Protein AF-A0ABD5T6V7-F1 (afdb_monomer)

Organism: NCBI:txid1526114

Foldseek 3Di:
DPLADDDLVRVCVPDPDDSVVVVVVVVVVCVVVVPDDDDRQLLSCLVVVCVVVVHDPQLNVQLVVVSVVCVVVVNCPPDDSPVSSVVSSQVSCVVVVVHDDD

Structure (mmCIF, N/CA/C/O backbone):
data_AF-A0ABD5T6V7-F1
#
_entry.id   AF-A0ABD5T6V7-F1
#
loop_
_atom_site.group_PDB
_atom_site.id
_atom_site.type_symbol
_atom_site.label_atom_id
_atom_site.label_alt_id
_atom_site.label_comp_id
_atom_site.label_asym_id
_atom_site.label_entity_id
_atom_site.label_seq_id
_atom_site.pdbx_PDB_ins_code
_atom_site.Cartn_x
_atom_site.Cartn_y
_atom_site.Cartn_z
_atom_site.occupancy
_atom_site.B_iso_or_equiv
_atom_site.auth_seq_id
_atom_site.auth_comp_id
_atom_site.auth_asym_id
_atom_site.auth_atom_id
_atom_site.pdbx_PDB_model_num
ATOM 1 N N . GLN A 1 1 ? 2.273 -6.994 15.455 1.00 53.62 1 GLN A N 1
ATOM 2 C CA . GLN A 1 1 ? 1.612 -6.633 14.182 1.00 53.62 1 GLN A CA 1
ATOM 3 C C . GLN A 1 1 ? 2.300 -7.436 13.094 1.00 53.62 1 GLN A C 1
ATOM 5 O O . GLN A 1 1 ? 3.499 -7.270 12.941 1.00 53.62 1 GLN A O 1
ATOM 10 N N . GLU A 1 2 ? 1.573 -8.287 12.371 1.00 59.59 2 GLU A N 1
ATOM 11 C CA . GLU A 1 2 ? 2.121 -9.197 11.341 1.00 59.59 2 GLU A CA 1
ATOM 12 C C . GLU A 1 2 ? 2.627 -8.486 10.066 1.00 59.59 2 GLU A C 1
ATOM 14 O O . GLU A 1 2 ? 2.905 -9.135 9.070 1.00 59.59 2 GLU A O 1
ATOM 19 N N . GLY A 1 3 ? 2.724 -7.149 10.043 1.00 66.25 3 GLY A N 1
ATOM 20 C CA . GLY A 1 3 ? 3.252 -6.392 8.895 1.00 66.25 3 GLY A CA 1
ATOM 21 C C . GLY A 1 3 ? 2.410 -6.456 7.613 1.00 66.25 3 GLY A C 1
ATOM 22 O O . GLY A 1 3 ? 2.849 -5.968 6.577 1.00 66.25 3 GLY A O 1
ATOM 23 N N . ILE A 1 4 ? 1.207 -7.037 7.670 1.00 79.44 4 ILE A N 1
ATOM 24 C CA . ILE A 1 4 ? 0.320 -7.227 6.519 1.00 79.44 4 ILE A CA 1
ATOM 25 C C . ILE A 1 4 ? -0.960 -6.397 6.728 1.00 79.44 4 ILE A C 1
ATOM 27 O O . ILE A 1 4 ? -1.888 -6.854 7.404 1.00 79.44 4 ILE A O 1
ATOM 31 N N . PRO A 1 5 ? -1.052 -5.181 6.166 1.00 85.25 5 PRO A N 1
ATOM 32 C CA . PRO A 1 5 ? -2.232 -4.344 6.314 1.00 85.25 5 PRO A CA 1
ATOM 33 C C . PRO A 1 5 ? -3.424 -4.879 5.501 1.00 85.25 5 PRO A C 1
ATOM 35 O O . PRO A 1 5 ? -3.282 -5.554 4.472 1.00 85.25 5 PRO A O 1
ATOM 38 N N . ARG A 1 6 ? -4.628 -4.553 5.978 1.00 87.81 6 ARG A N 1
ATOM 39 C CA . ARG A 1 6 ? -5.911 -4.760 5.293 1.00 87.81 6 ARG A CA 1
ATOM 40 C C . ARG A 1 6 ? -6.683 -3.452 5.285 1.00 87.81 6 ARG A C 1
ATOM 42 O O . ARG A 1 6 ? -6.663 -2.723 6.278 1.00 87.81 6 ARG A O 1
ATOM 49 N N . SER A 1 7 ? -7.326 -3.141 4.166 1.00 88.81 7 SER A N 1
ATOM 50 C CA . SER A 1 7 ? -8.194 -1.973 4.071 1.00 88.81 7 SER A CA 1
ATOM 51 C C . SER A 1 7 ? -9.518 -2.224 4.798 1.00 88.81 7 SER A C 1
ATOM 53 O O . SER A 1 7 ? -9.918 -3.364 5.036 1.00 88.81 7 SER A O 1
ATOM 55 N N . LEU A 1 8 ? -10.223 -1.145 5.145 1.00 90.25 8 LEU A N 1
ATOM 56 C CA . LEU A 1 8 ? -11.569 -1.257 5.708 1.00 90.25 8 LEU A CA 1
ATOM 57 C C . LEU A 1 8 ? -12.557 -1.886 4.718 1.00 90.25 8 LEU A C 1
ATOM 59 O O . LEU A 1 8 ? -13.484 -2.554 5.161 1.00 90.25 8 LEU A O 1
ATOM 63 N N . ASP A 1 9 ? -12.351 -1.690 3.412 1.00 90.31 9 ASP A N 1
ATOM 64 C CA . ASP A 1 9 ? -13.163 -2.321 2.364 1.00 90.31 9 ASP A CA 1
ATOM 65 C C . ASP A 1 9 ? -12.994 -3.839 2.384 1.00 90.31 9 ASP A C 1
ATOM 67 O O . ASP A 1 9 ? -13.976 -4.565 2.447 1.00 90.31 9 ASP A O 1
ATOM 71 N N . GLU A 1 10 ? -11.753 -4.325 2.479 1.00 89.75 10 GLU A N 1
ATOM 72 C CA . GLU A 1 10 ? -11.475 -5.765 2.538 1.00 89.75 10 GLU A CA 1
ATOM 73 C C . GLU A 1 10 ? -12.103 -6.434 3.762 1.00 89.75 10 GLU A C 1
ATOM 75 O O . GLU A 1 10 ? -12.524 -7.586 3.699 1.00 89.75 10 GLU A O 1
ATOM 80 N N . VAL A 1 11 ? -12.152 -5.721 4.890 1.00 93.31 11 VAL A N 1
ATOM 81 C CA . VAL A 1 11 ? -12.830 -6.209 6.095 1.00 93.31 11 VAL A CA 1
ATOM 82 C C . VAL A 1 11 ? -14.344 -6.168 5.910 1.00 93.31 11 VAL A C 1
ATOM 84 O O . VAL A 1 11 ? -15.028 -7.102 6.323 1.00 93.31 11 VAL A O 1
ATOM 87 N N . ALA A 1 12 ? -14.871 -5.112 5.289 1.00 94.69 12 ALA A N 1
ATOM 88 C CA . ALA A 1 12 ? -16.295 -4.970 5.029 1.00 94.69 12 ALA A CA 1
ATOM 89 C C . ALA A 1 12 ? -16.820 -6.093 4.123 1.00 94.69 12 ALA A C 1
ATOM 91 O O . ALA A 1 12 ? -17.826 -6.703 4.480 1.00 94.69 12 ALA A O 1
ATOM 92 N N . ASP A 1 13 ? -16.101 -6.420 3.043 1.00 94.31 13 ASP A N 1
ATOM 93 C CA . ASP A 1 13 ? -16.476 -7.418 2.027 1.00 94.31 13 ASP A CA 1
ATOM 94 C C . ASP A 1 13 ? -16.703 -8.825 2.598 1.00 94.31 13 ASP A C 1
ATOM 96 O O . ASP A 1 13 ? -17.556 -9.574 2.122 1.00 94.31 13 ASP A O 1
ATOM 100 N N . VAL A 1 14 ? -15.951 -9.193 3.638 1.00 95.19 14 VAL A N 1
ATOM 101 C CA . VAL A 1 14 ? -16.069 -10.498 4.313 1.00 95.19 14 VAL A CA 1
ATOM 102 C C . VAL A 1 14 ? -16.912 -10.435 5.589 1.00 95.19 14 VAL A C 1
ATOM 104 O O . VAL A 1 14 ? -17.069 -11.438 6.288 1.00 95.19 14 VAL A O 1
ATOM 107 N N . SER A 1 15 ? -17.455 -9.263 5.912 1.00 93.25 15 SER A N 1
ATOM 108 C CA . SER A 1 15 ? -18.291 -9.039 7.087 1.00 93.25 15 SER A CA 1
ATOM 109 C C . SER A 1 15 ? -19.758 -8.835 6.705 1.00 93.25 15 SER A C 1
ATOM 111 O O . SER A 1 15 ? -20.118 -8.626 5.552 1.00 93.25 15 SER A O 1
ATOM 113 N N . ARG A 1 16 ? -20.640 -8.860 7.709 1.00 95.00 16 ARG A N 1
ATOM 114 C CA . ARG A 1 16 ? -22.046 -8.439 7.563 1.00 95.00 16 ARG A CA 1
ATOM 115 C C . ARG A 1 16 ? -22.253 -6.979 7.980 1.00 95.00 16 ARG A C 1
ATOM 117 O O . ARG A 1 16 ? -23.379 -6.583 8.264 1.00 95.00 16 ARG A O 1
ATOM 124 N N . VAL A 1 17 ? -21.168 -6.212 8.095 1.00 95.75 17 VAL A N 1
ATOM 125 C CA . VAL A 1 17 ? -21.147 -4.875 8.691 1.00 95.75 17 VAL A CA 1
ATOM 126 C C . VAL A 1 17 ? -20.705 -3.854 7.638 1.00 95.75 17 VAL A C 1
ATOM 128 O O . VAL A 1 17 ? 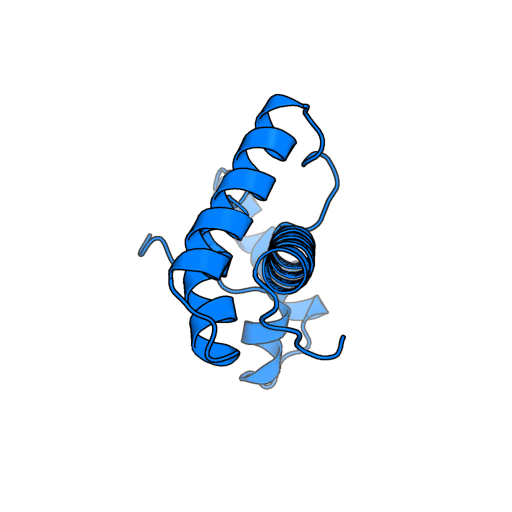-19.690 -4.059 6.973 1.00 95.75 17 VAL A O 1
ATOM 131 N N . PRO A 1 18 ? -21.415 -2.724 7.481 1.00 95.44 18 PRO A N 1
ATOM 132 C CA . PRO A 1 18 ? -20.999 -1.679 6.556 1.00 95.44 18 PRO A CA 1
ATOM 133 C C . PRO A 1 18 ? -19.621 -1.099 6.909 1.00 95.44 18 PRO A C 1
ATOM 135 O O . PRO A 1 18 ? -19.338 -0.802 8.072 1.00 95.44 18 PRO A O 1
ATOM 138 N N . GLN A 1 19 ? -18.806 -0.804 5.893 1.00 94.62 19 GLN A N 1
ATOM 139 C CA . GLN A 1 19 ? -17.477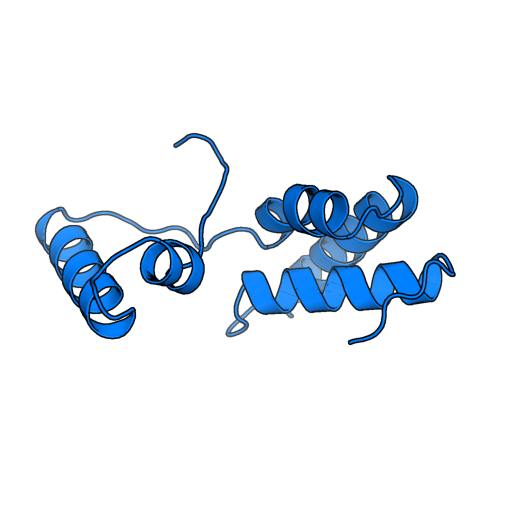 -0.185 6.035 1.00 94.62 19 GLN A CA 1
ATOM 140 C C . GLN A 1 19 ? -17.481 1.050 6.961 1.00 94.62 19 GLN A C 1
ATOM 142 O O . GLN A 1 19 ? -16.600 1.223 7.806 1.00 94.62 19 GLN A O 1
ATOM 147 N N . LYS A 1 20 ? -18.514 1.899 6.848 1.00 95.81 20 LYS A N 1
ATOM 148 C CA . LYS A 1 20 ? -18.680 3.106 7.673 1.00 95.81 20 LYS A CA 1
ATOM 149 C C . LYS A 1 20 ? -18.788 2.791 9.166 1.00 95.81 20 LYS A C 1
ATOM 151 O O . LYS A 1 20 ? -18.302 3.565 9.987 1.00 95.81 20 LYS A O 1
ATOM 156 N N . GLU A 1 21 ? -19.444 1.695 9.524 1.00 95.56 21 GLU A N 1
ATOM 157 C CA . GLU A 1 21 ? -19.599 1.273 10.914 1.00 95.56 21 GLU A CA 1
ATOM 158 C C . GLU A 1 21 ? -18.283 0.718 11.462 1.00 95.56 21 GLU A C 1
ATOM 160 O O . GLU A 1 21 ? -17.844 1.158 12.524 1.00 95.56 21 GLU A O 1
ATOM 165 N N . ILE A 1 22 ? -17.581 -0.110 10.681 1.00 94.94 22 ILE A N 1
ATOM 166 C CA . ILE A 1 22 ? -16.241 -0.612 11.026 1.00 94.94 22 ILE A CA 1
ATOM 167 C C . ILE A 1 22 ? -15.288 0.559 11.296 1.00 94.94 22 ILE A C 1
ATOM 169 O O . ILE A 1 22 ? -14.646 0.609 12.344 1.00 94.94 22 ILE A O 1
ATOM 173 N N . GLY A 1 23 ? -15.241 1.549 10.398 1.00 93.56 23 GLY A N 1
ATOM 174 C CA . GLY A 1 23 ? -14.377 2.721 10.553 1.00 93.56 23 GLY A CA 1
ATOM 175 C C . GLY A 1 23 ? -14.714 3.586 11.775 1.00 93.56 23 GLY A C 1
ATOM 176 O O . GLY A 1 23 ? -13.811 4.144 12.403 1.00 93.56 23 GLY A O 1
ATOM 177 N N . ARG A 1 24 ? -15.999 3.693 12.146 1.00 94.75 24 ARG A N 1
ATOM 178 C CA . ARG A 1 24 ? -16.436 4.412 13.358 1.00 94.75 24 ARG A CA 1
ATOM 179 C C . ARG A 1 24 ? -15.997 3.686 14.625 1.00 94.75 24 ARG A C 1
ATOM 181 O O . ARG A 1 24 ? -15.401 4.318 15.493 1.00 94.75 24 ARG A O 1
ATOM 188 N N . THR A 1 25 ? -16.270 2.388 14.710 1.00 94.50 25 THR A N 1
ATOM 189 C CA . THR A 1 25 ? -15.929 1.560 15.873 1.00 94.50 25 THR A CA 1
ATOM 190 C C . THR A 1 25 ? -14.421 1.466 16.056 1.00 94.50 25 THR A C 1
ATOM 192 O O . THR A 1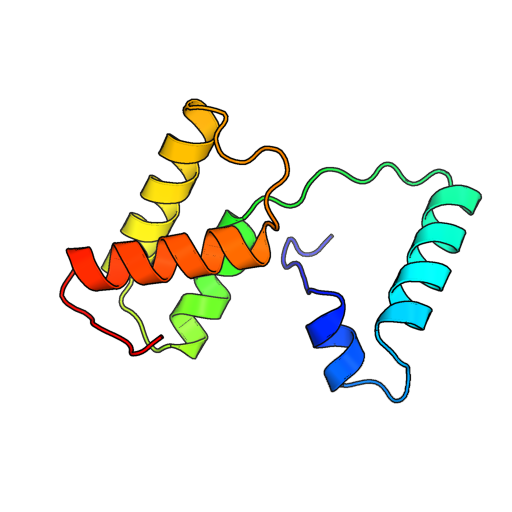 25 ? -13.928 1.635 17.166 1.00 94.50 25 THR A O 1
ATOM 195 N N . TYR A 1 26 ? -13.678 1.299 14.961 1.00 90.94 26 TYR A N 1
ATOM 196 C CA . TYR A 1 26 ? -12.221 1.350 14.969 1.00 90.94 26 TYR A CA 1
ATOM 197 C C . TYR A 1 26 ? -11.703 2.654 15.584 1.00 90.94 26 TYR A C 1
ATOM 199 O O . TYR A 1 26 ? -10.922 2.614 16.529 1.00 90.94 26 TYR A O 1
ATOM 207 N N . ARG A 1 27 ? -12.187 3.810 15.104 1.00 91.56 27 ARG A N 1
ATOM 208 C CA . ARG A 1 27 ? -11.754 5.117 15.618 1.00 91.56 27 ARG A CA 1
ATOM 209 C C . ARG A 1 27 ? -12.074 5.282 17.102 1.00 91.56 27 ARG A C 1
ATOM 211 O O . ARG A 1 27 ? -11.233 5.794 17.831 1.00 91.56 27 ARG A O 1
ATOM 218 N N . TYR A 1 28 ? -13.255 4.838 17.530 1.00 94.31 28 TYR A N 1
ATOM 219 C CA . TYR A 1 28 ? -13.656 4.865 18.935 1.00 94.31 28 TYR A CA 1
ATOM 220 C C . TYR A 1 28 ? -12.695 4.044 19.806 1.00 94.31 28 TYR A C 1
ATOM 222 O O . TYR A 1 28 ? -12.115 4.576 20.745 1.00 94.31 28 TYR A O 1
ATOM 230 N N . ILE A 1 29 ? -12.438 2.786 19.435 1.00 93.81 29 ILE A N 1
ATOM 231 C CA . ILE A 1 29 ? -11.530 1.901 20.177 1.00 93.81 29 ILE A CA 1
ATOM 232 C C . ILE A 1 29 ? -10.107 2.467 20.210 1.00 93.81 29 ILE A C 1
ATOM 234 O O . ILE A 1 29 ? -9.477 2.474 21.263 1.00 93.81 29 ILE A O 1
ATOM 238 N N . SER A 1 30 ? -9.587 2.959 19.081 1.00 91.50 30 SER A N 1
ATOM 239 C CA . SER A 1 30 ? -8.241 3.543 19.037 1.00 91.50 30 SER A CA 1
ATOM 240 C C . SER A 1 30 ? -8.104 4.770 19.939 1.00 91.50 30 SER A C 1
ATOM 242 O O . SER A 1 30 ? -7.051 4.947 20.542 1.00 91.50 30 SER A O 1
ATOM 244 N N . GLN A 1 31 ? -9.153 5.590 20.054 1.00 91.94 31 GLN A N 1
ATOM 245 C CA . GLN A 1 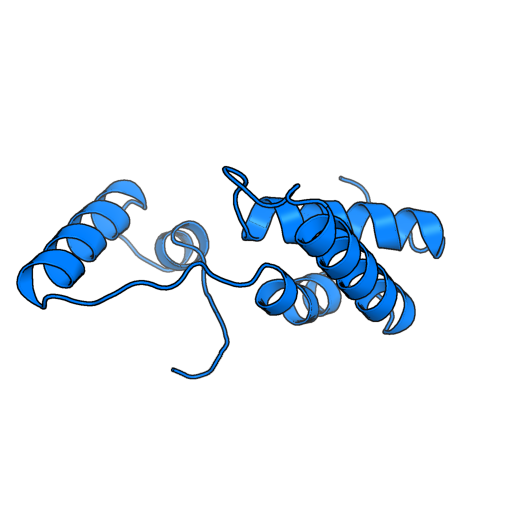31 ? -9.166 6.761 20.932 1.00 91.94 31 GLN A CA 1
ATOM 246 C C . GLN A 1 31 ? -9.248 6.373 22.410 1.00 91.94 31 GLN A C 1
ATOM 248 O O . GLN A 1 31 ? -8.433 6.846 23.195 1.00 91.94 31 GLN A O 1
ATOM 253 N N . GLU A 1 32 ? -10.172 5.483 22.777 1.00 95.25 32 GLU A N 1
ATOM 254 C CA . GLU A 1 32 ? -10.339 5.012 24.162 1.00 95.25 32 GLU A CA 1
ATOM 255 C C . GLU A 1 32 ? -9.084 4.308 24.692 1.00 95.25 32 GLU A C 1
ATOM 257 O O . GLU A 1 32 ? -8.709 4.463 25.851 1.00 95.25 32 GLU A O 1
ATOM 262 N N . LEU A 1 33 ? -8.401 3.552 23.830 1.00 94.75 33 LEU A N 1
ATOM 263 C CA . LEU A 1 33 ? -7.184 2.827 24.189 1.00 94.75 33 LEU A CA 1
ATOM 264 C C . LEU A 1 33 ? -5.899 3.656 24.021 1.00 94.75 33 LEU A C 1
ATOM 266 O O . LEU A 1 33 ? -4.815 3.133 24.273 1.00 94.75 33 LEU A O 1
ATOM 270 N N . GLY A 1 34 ? -5.990 4.915 23.575 1.00 90.94 34 GLY A N 1
ATOM 271 C CA . GLY A 1 34 ? -4.825 5.780 23.360 1.00 90.94 34 GLY A CA 1
ATOM 272 C C . GLY A 1 34 ? -3.814 5.215 22.355 1.00 90.94 34 GLY A C 1
ATOM 273 O O . GLY A 1 34 ? -2.609 5.392 22.521 1.00 90.94 34 GLY A O 1
ATOM 274 N N . LEU A 1 35 ? -4.283 4.491 21.335 1.00 89.00 35 LEU A N 1
ATOM 275 C CA . LEU A 1 35 ? -3.409 3.847 20.354 1.00 89.00 35 LEU A CA 1
ATOM 276 C C . LEU A 1 35 ? -2.866 4.876 19.359 1.00 89.00 35 LEU A C 1
ATOM 278 O O . LEU A 1 35 ? -3.623 5.488 18.603 1.00 89.00 35 LEU A O 1
ATOM 282 N N . GLU A 1 36 ? -1.543 5.006 19.294 1.00 78.81 36 GLU A N 1
ATOM 283 C CA . GLU A 1 36 ? -0.886 5.775 18.239 1.00 78.81 36 GLU A CA 1
ATOM 284 C C . GLU A 1 36 ? -0.848 4.984 16.930 1.00 78.81 36 GLU A C 1
ATOM 286 O O . GLU A 1 36 ? -0.227 3.922 16.818 1.00 78.81 36 GLU A O 1
ATOM 291 N N . LEU A 1 37 ? -1.501 5.528 15.907 1.00 73.75 37 LEU A N 1
ATOM 292 C CA . LEU A 1 37 ? -1.530 4.939 14.577 1.00 73.75 37 LEU A CA 1
ATOM 293 C C . LEU A 1 37 ? -0.489 5.606 13.694 1.00 73.75 37 LEU A C 1
ATOM 295 O O . LEU A 1 37 ? -0.629 6.761 13.292 1.00 73.75 37 LEU A O 1
ATOM 299 N N . LYS A 1 38 ? 0.550 4.844 13.357 1.00 79.00 38 LYS A N 1
ATOM 300 C CA . LYS A 1 38 ? 1.494 5.245 12.319 1.00 79.00 38 LYS A CA 1
ATOM 301 C C . LYS A 1 38 ? 0.833 5.100 10.943 1.00 79.00 38 LYS A C 1
ATOM 303 O O . LYS A 1 38 ? 0.097 4.132 10.731 1.00 79.00 38 LYS A O 1
ATOM 308 N N . PRO A 1 39 ? 1.095 6.024 10.002 1.00 79.69 39 PRO A N 1
ATOM 309 C CA . PRO A 1 39 ? 0.687 5.854 8.616 1.00 79.69 39 PRO A CA 1
ATOM 310 C C . PRO A 1 39 ? 1.179 4.515 8.063 1.00 79.69 39 PRO A C 1
ATOM 312 O O . PRO A 1 39 ? 2.310 4.102 8.322 1.00 79.69 39 PRO A O 1
ATOM 315 N N . VAL A 1 40 ? 0.317 3.840 7.307 1.00 87.06 40 VAL A N 1
ATOM 316 C CA . VAL A 1 40 ? 0.675 2.589 6.637 1.00 87.06 40 VAL A CA 1
ATOM 317 C C . VAL A 1 40 ? 1.579 2.906 5.451 1.00 87.06 40 VAL A C 1
ATOM 319 O O . VAL A 1 40 ? 1.240 3.758 4.630 1.00 87.06 40 VAL A O 1
ATOM 322 N N . ASP A 1 41 ? 2.702 2.199 5.348 1.00 90.12 41 ASP A N 1
ATOM 323 C CA . ASP A 1 41 ? 3.587 2.270 4.187 1.00 90.12 41 ASP A CA 1
ATOM 324 C C . ASP A 1 41 ? 2.898 1.612 2.969 1.00 90.12 41 ASP A C 1
ATOM 326 O O . ASP A 1 41 ? 2.571 0.420 3.034 1.00 90.12 41 ASP A O 1
ATOM 330 N N . PRO A 1 42 ? 2.674 2.341 1.853 1.00 92.56 42 PRO A N 1
ATOM 331 C CA . PRO A 1 42 ? 2.076 1.786 0.639 1.00 92.56 42 PRO A CA 1
ATOM 332 C C . PRO A 1 42 ? 2.785 0.525 0.120 1.00 92.56 42 PRO A C 1
ATOM 334 O O . PRO A 1 42 ? 2.126 -0.355 -0.438 1.00 92.56 42 PRO A O 1
ATOM 337 N N . LYS A 1 43 ? 4.101 0.386 0.347 1.00 93.69 43 LYS A N 1
ATOM 338 C CA . LYS A 1 43 ? 4.881 -0.790 -0.077 1.00 93.69 43 LYS A CA 1
ATOM 339 C C . LYS A 1 43 ? 4.345 -2.096 0.498 1.00 93.69 43 LYS A C 1
ATOM 341 O O . LYS A 1 43 ? 4.431 -3.132 -0.152 1.00 93.69 43 LYS A O 1
ATOM 346 N N . GLN A 1 44 ? 3.719 -2.055 1.675 1.00 93.50 44 GLN A N 1
ATOM 347 C CA . GLN A 1 44 ? 3.159 -3.245 2.320 1.00 93.50 44 GLN A CA 1
ATOM 348 C C . GLN A 1 44 ? 1.999 -3.876 1.529 1.00 93.50 44 GLN A C 1
ATOM 350 O O . GLN A 1 44 ? 1.678 -5.046 1.734 1.00 93.50 44 GLN A O 1
ATOM 355 N N . PHE A 1 45 ? 1.372 -3.135 0.609 1.00 93.50 45 PHE A N 1
ATOM 356 C CA . PHE A 1 45 ? 0.321 -3.668 -0.260 1.00 93.50 45 PHE A CA 1
ATOM 357 C C . PHE A 1 45 ? 0.862 -4.300 -1.550 1.00 93.50 45 PHE A C 1
ATOM 359 O O . PHE A 1 45 ? 0.174 -5.136 -2.144 1.00 93.50 45 PHE A O 1
ATOM 366 N N . VAL A 1 46 ? 2.084 -3.945 -1.970 1.00 95.44 46 VAL A N 1
ATOM 367 C CA . VAL A 1 46 ? 2.641 -4.323 -3.279 1.00 95.44 46 VAL A CA 1
ATOM 368 C C . VAL A 1 46 ? 2.717 -5.839 -3.485 1.00 95.44 46 VAL A C 1
ATOM 370 O O . VAL A 1 46 ? 2.170 -6.299 -4.491 1.00 95.44 46 VAL A O 1
ATOM 373 N N . PRO A 1 47 ? 3.281 -6.645 -2.559 1.00 94.38 47 PRO A N 1
ATOM 374 C CA . PRO A 1 47 ? 3.426 -8.086 -2.783 1.00 94.38 47 PRO A CA 1
ATOM 375 C C . PRO A 1 47 ? 2.084 -8.785 -3.012 1.00 94.38 47 PRO A C 1
ATOM 377 O O . PRO A 1 47 ? 1.942 -9.636 -3.888 1.00 94.38 47 PRO A O 1
ATOM 380 N N . ARG A 1 48 ? 1.058 -8.388 -2.251 1.00 93.38 48 ARG A N 1
ATOM 381 C CA . ARG A 1 48 ? -0.278 -8.979 -2.349 1.00 93.38 48 ARG A CA 1
ATOM 382 C C . ARG A 1 48 ? -0.970 -8.601 -3.651 1.00 93.38 48 ARG A C 1
ATOM 384 O O . ARG A 1 48 ? -1.539 -9.472 -4.303 1.00 93.38 48 ARG A O 1
ATOM 391 N N . PHE A 1 49 ? -0.935 -7.323 -4.024 1.00 94.44 49 PHE A N 1
ATOM 392 C CA . PHE A 1 49 ? -1.531 -6.861 -5.275 1.00 94.44 49 PHE A CA 1
ATOM 393 C C . PHE A 1 49 ? -0.850 -7.508 -6.480 1.00 94.44 49 PHE A C 1
ATOM 395 O O . PHE A 1 49 ? -1.532 -8.063 -7.340 1.00 94.44 49 PHE A O 1
ATOM 402 N N . ALA A 1 50 ? 0.481 -7.540 -6.502 1.00 94.25 50 ALA A N 1
ATOM 403 C CA . ALA A 1 50 ? 1.223 -8.179 -7.577 1.00 94.25 50 ALA A CA 1
ATOM 404 C C . ALA A 1 50 ? 0.964 -9.685 -7.671 1.00 94.25 50 ALA A C 1
ATOM 406 O O . ALA A 1 50 ? 0.744 -10.192 -8.769 1.00 94.25 50 ALA A O 1
ATOM 407 N N . SER A 1 51 ? 0.893 -10.380 -6.532 1.00 93.94 51 SER A N 1
ATOM 408 C CA . SER A 1 51 ? 0.506 -11.791 -6.485 1.00 93.94 51 SER A CA 1
ATOM 409 C C . SER A 1 51 ? -0.904 -12.010 -7.043 1.00 93.94 51 SER A C 1
ATOM 411 O O . SER A 1 51 ? -1.094 -12.869 -7.903 1.00 93.94 51 SER A O 1
ATOM 413 N N . SER A 1 52 ? -1.882 -11.190 -6.638 1.00 92.31 52 SER A N 1
ATOM 414 C CA . SER A 1 52 ? -3.262 -11.298 -7.135 1.00 92.31 52 SER A CA 1
ATOM 415 C C . SER A 1 52 ? -3.390 -11.026 -8.639 1.00 92.31 52 SER A C 1
ATOM 417 O O . SER A 1 52 ? -4.244 -11.609 -9.302 1.00 92.31 52 SER A O 1
ATOM 419 N N . LEU A 1 53 ? -2.511 -10.181 -9.185 1.00 93.62 53 LEU A N 1
ATOM 420 C CA . LEU A 1 53 ? -2.469 -9.819 -10.602 1.00 93.62 53 LEU A CA 1
ATOM 421 C C . LEU A 1 53 ? -1.530 -10.712 -11.430 1.00 93.62 53 LEU A C 1
ATOM 423 O O . LEU A 1 53 ? -1.481 -10.550 -12.652 1.00 93.62 53 LEU A O 1
ATOM 427 N N . GLN A 1 54 ? -0.828 -11.659 -10.795 1.00 94.31 54 GLN A N 1
ATOM 428 C CA . GLN A 1 54 ? 0.174 -12.533 -11.417 1.00 94.31 54 GLN A CA 1
ATOM 429 C C . GLN A 1 54 ? 1.258 -11.733 -12.160 1.00 94.31 54 GLN A C 1
ATOM 431 O O . GLN A 1 54 ? 1.538 -11.994 -13.328 1.00 94.31 54 GLN A O 1
ATOM 436 N N . LEU A 1 55 ? 1.802 -10.709 -11.500 1.00 94.75 55 LEU A N 1
ATOM 437 C CA . LEU A 1 55 ? 2.866 -9.850 -12.029 1.00 94.75 55 LEU A CA 1
ATOM 438 C C . LEU A 1 55 ? 4.243 -10.380 -11.628 1.00 94.75 55 LEU A C 1
ATOM 440 O O . LEU A 1 55 ? 4.397 -10.959 -10.547 1.00 94.75 55 LEU A O 1
ATOM 444 N N . SER A 1 56 ? 5.247 -10.146 -12.472 1.00 95.81 56 SER A N 1
ATOM 445 C CA . SER A 1 56 ? 6.623 -10.555 -12.183 1.00 95.81 56 SER A CA 1
ATOM 446 C C . SER A 1 56 ? 7.237 -9.843 -10.971 1.00 95.81 56 SER A C 1
ATOM 448 O O . SER A 1 56 ? 6.767 -8.802 -10.496 1.00 95.81 56 SER A O 1
ATOM 450 N N . GLU A 1 57 ? 8.348 -10.397 -10.479 1.00 95.44 57 GLU A N 1
ATOM 451 C CA . GLU A 1 57 ? 9.192 -9.735 -9.479 1.00 95.44 57 GLU A CA 1
ATOM 452 C C . GLU A 1 57 ? 9.775 -8.412 -10.000 1.00 95.44 57 GLU A C 1
ATOM 454 O O . GLU A 1 57 ? 9.964 -7.479 -9.219 1.00 95.44 57 GLU A O 1
ATOM 459 N N . GLU A 1 58 ? 9.995 -8.287 -11.314 1.00 96.38 58 GLU A N 1
ATOM 460 C CA . GLU A 1 58 ? 10.480 -7.051 -11.933 1.00 96.38 58 GLU A CA 1
ATOM 461 C C . GLU A 1 58 ? 9.470 -5.911 -11.738 1.00 96.38 58 GLU A C 1
ATOM 463 O O . GLU A 1 58 ? 9.830 -4.828 -11.265 1.00 96.38 58 GLU A O 1
ATOM 468 N N . VAL A 1 59 ? 8.184 -6.178 -11.996 1.00 96.75 59 VAL A N 1
ATOM 469 C CA . VAL A 1 59 ? 7.096 -5.215 -11.767 1.00 96.75 59 VAL A CA 1
ATOM 470 C C . VAL A 1 59 ? 6.974 -4.857 -10.285 1.00 96.75 59 VAL A C 1
ATOM 472 O O . VAL A 1 59 ? 6.788 -3.688 -9.947 1.00 96.75 59 VAL A O 1
ATOM 475 N N . GLN A 1 60 ? 7.110 -5.834 -9.384 1.00 97.00 60 GLN A N 1
ATOM 476 C CA . GLN A 1 60 ? 7.079 -5.593 -7.935 1.00 97.00 60 GLN A CA 1
ATOM 477 C C . GLN A 1 60 ? 8.220 -4.686 -7.472 1.00 97.00 60 GLN A C 1
ATOM 479 O O . GLN A 1 60 ? 7.992 -3.727 -6.725 1.00 97.00 60 GLN A O 1
ATOM 484 N N . SER A 1 61 ? 9.439 -4.961 -7.939 1.00 97.56 61 SER A N 1
ATOM 485 C CA . SER A 1 61 ? 10.618 -4.153 -7.633 1.00 97.56 61 SER A CA 1
ATOM 486 C C . SER A 1 61 ? 10.450 -2.733 -8.166 1.00 97.56 61 SER A C 1
ATOM 488 O O . SER A 1 61 ? 10.685 -1.769 -7.438 1.00 97.56 61 SER A O 1
ATOM 490 N N . LYS A 1 62 ? 9.969 -2.585 -9.407 1.00 97.94 62 LYS A N 1
ATOM 491 C CA . LYS A 1 62 ? 9.737 -1.276 -10.024 1.00 97.94 62 LYS A CA 1
ATOM 492 C C . LYS A 1 62 ? 8.635 -0.484 -9.314 1.00 97.94 62 LYS A C 1
ATOM 494 O O . LYS A 1 62 ? 8.783 0.716 -9.109 1.00 97.94 62 LYS A O 1
ATOM 499 N N . ALA A 1 63 ? 7.548 -1.134 -8.896 1.00 97.75 63 ALA A N 1
ATOM 500 C CA . ALA A 1 63 ? 6.483 -0.488 -8.127 1.00 97.75 63 ALA A CA 1
ATOM 501 C C . ALA A 1 63 ? 6.990 0.011 -6.766 1.00 97.75 63 ALA A C 1
ATOM 503 O O . ALA A 1 63 ? 6.650 1.115 -6.345 1.00 97.75 63 ALA A O 1
ATOM 504 N N . THR A 1 64 ? 7.835 -0.782 -6.105 1.00 97.44 64 THR A N 1
ATOM 505 C CA . THR A 1 64 ? 8.477 -0.412 -4.837 1.00 97.44 64 THR A CA 1
ATOM 506 C C . THR A 1 64 ? 9.385 0.808 -5.007 1.00 97.44 64 THR A C 1
ATOM 508 O O . THR A 1 64 ? 9.252 1.769 -4.256 1.00 97.44 64 THR A O 1
ATOM 511 N N . GLU A 1 65 ? 10.215 0.825 -6.053 1.00 97.81 65 GLU A N 1
ATOM 512 C CA . GLU A 1 65 ? 11.075 1.964 -6.404 1.00 97.81 65 GLU A CA 1
ATOM 513 C C . GLU A 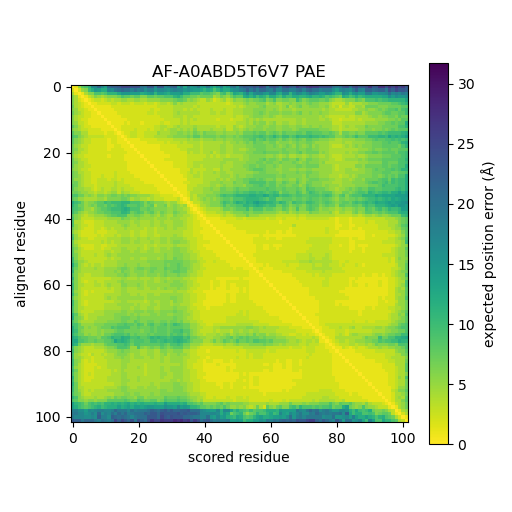1 65 ? 10.264 3.246 -6.659 1.00 97.81 65 GLU A C 1
ATOM 515 O O . GLU A 1 65 ? 10.599 4.310 -6.142 1.00 97.81 65 GLU A O 1
ATOM 520 N N . ILE A 1 66 ? 9.153 3.152 -7.402 1.00 97.38 66 ILE A N 1
ATOM 521 C CA . ILE A 1 66 ? 8.251 4.290 -7.650 1.00 97.38 66 ILE A CA 1
ATOM 522 C C . ILE A 1 66 ? 7.710 4.859 -6.333 1.00 97.38 66 ILE A C 1
ATOM 524 O O . ILE A 1 66 ? 7.616 6.080 -6.182 1.00 97.38 66 ILE A O 1
ATOM 528 N N . ILE A 1 67 ? 7.344 3.994 -5.382 1.00 96.75 67 ILE A N 1
ATOM 529 C CA . ILE A 1 67 ? 6.852 4.417 -4.067 1.00 96.75 67 ILE A CA 1
ATOM 530 C C . ILE A 1 67 ? 7.958 5.111 -3.273 1.00 96.75 67 ILE A C 1
ATOM 532 O O . ILE A 1 67 ? 7.694 6.174 -2.714 1.00 96.75 67 ILE A O 1
ATOM 536 N N . ASP A 1 68 ? 9.174 4.563 -3.258 1.00 96.62 68 ASP A N 1
ATOM 537 C CA . ASP A 1 68 ? 10.309 5.141 -2.531 1.00 96.62 68 ASP A CA 1
ATOM 538 C C . ASP A 1 68 ? 10.671 6.535 -3.056 1.00 96.62 68 ASP A C 1
ATOM 540 O O . ASP A 1 68 ? 10.672 7.500 -2.291 1.00 96.62 68 ASP A O 1
ATOM 544 N N . VAL A 1 69 ? 10.835 6.686 -4.372 1.00 96.94 69 VAL A N 1
ATOM 545 C CA . VAL A 1 69 ? 11.112 7.992 -4.997 1.00 96.94 69 VAL A CA 1
ATOM 546 C C . VAL A 1 69 ? 9.983 8.991 -4.717 1.00 96.94 69 VAL A C 1
ATOM 548 O O . VAL A 1 69 ? 10.221 10.167 -4.440 1.00 96.94 69 VAL A O 1
ATOM 551 N N . SER A 1 70 ? 8.730 8.534 -4.740 1.00 95.44 70 SER A N 1
ATOM 552 C CA . SER A 1 70 ? 7.581 9.391 -4.430 1.00 95.44 70 SER A CA 1
ATOM 553 C C . SER A 1 70 ? 7.536 9.805 -2.956 1.00 95.44 70 SER A C 1
ATOM 555 O O . SER A 1 70 ? 7.096 10.915 -2.645 1.00 95.44 70 SER A O 1
ATOM 557 N N . ALA A 1 71 ? 7.977 8.933 -2.047 1.00 92.31 71 ALA A N 1
ATOM 558 C CA . ALA A 1 71 ? 8.105 9.229 -0.624 1.00 92.31 71 ALA A CA 1
ATOM 559 C C . ALA A 1 71 ? 9.165 10.305 -0.379 1.00 92.31 71 ALA A C 1
ATOM 561 O O . ALA A 1 71 ? 8.885 11.287 0.309 1.00 92.31 71 ALA A O 1
ATOM 562 N N . GLU A 1 72 ? 10.336 10.160 -1.000 1.00 94.25 72 GLU A N 1
ATOM 563 C CA . GLU A 1 72 ? 11.445 11.118 -0.922 1.00 94.25 72 GLU A CA 1
ATOM 564 C C . GLU A 1 72 ? 11.053 12.504 -1.450 1.00 94.25 72 GLU A C 1
ATOM 566 O O . GLU A 1 72 ? 11.453 13.526 -0.896 1.00 94.25 72 GLU A O 1
ATOM 571 N N . GLN A 1 73 ? 10.202 12.552 -2.477 1.00 94.69 73 GLN A N 1
ATOM 572 C CA . GLN A 1 73 ? 9.663 13.793 -3.041 1.00 94.69 73 GLN A CA 1
ATOM 573 C C . GLN A 1 73 ? 8.467 14.367 -2.256 1.00 94.69 73 GLN A C 1
ATOM 575 O O . GLN A 1 73 ? 7.889 15.377 -2.657 1.00 94.69 73 GLN A O 1
ATOM 580 N N . GLY A 1 74 ? 8.050 13.733 -1.154 1.00 90.62 74 GLY A N 1
ATOM 581 C CA . GLY A 1 74 ? 6.920 14.187 -0.338 1.00 90.62 74 GLY A 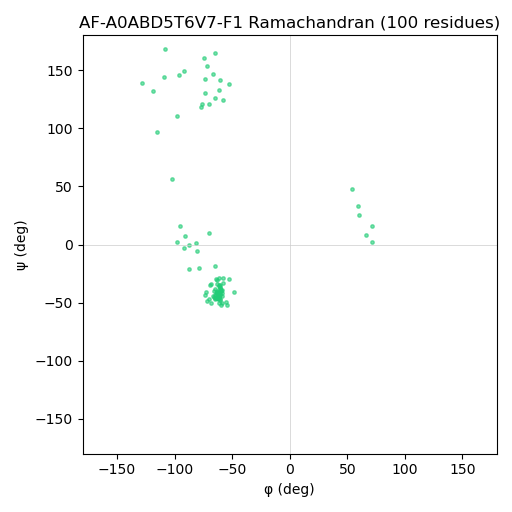CA 1
ATOM 582 C C . GLY A 1 74 ? 5.546 14.004 -0.997 1.00 90.62 74 GLY A C 1
ATOM 583 O O . GLY A 1 74 ? 4.554 14.578 -0.545 1.00 90.62 74 GLY A O 1
ATOM 584 N N . LEU A 1 75 ? 5.448 13.186 -2.049 1.00 90.56 75 LEU A N 1
ATOM 585 C CA . LEU A 1 75 ? 4.227 13.010 -2.840 1.00 90.56 75 LEU A CA 1
ATOM 586 C C . LEU A 1 75 ? 3.209 12.059 -2.199 1.00 90.56 75 LEU A C 1
ATOM 588 O O . LEU A 1 75 ? 2.096 11.944 -2.711 1.00 90.56 75 LEU A O 1
ATOM 592 N N . LEU A 1 76 ? 3.535 11.396 -1.089 1.00 86.12 76 LEU A N 1
ATOM 593 C CA . LEU A 1 76 ? 2.614 10.475 -0.408 1.00 86.12 76 LEU A CA 1
ATOM 594 C C . LEU A 1 76 ? 1.560 11.183 0.459 1.00 86.12 76 LEU A C 1
ATOM 596 O O . LEU A 1 76 ? 0.518 10.600 0.757 1.00 86.12 76 LEU A O 1
ATOM 600 N N . SER A 1 77 ? 1.802 12.437 0.856 1.00 84.06 77 SER A N 1
ATOM 601 C CA . SER A 1 77 ? 0.931 13.149 1.796 1.00 84.06 77 SER A CA 1
ATOM 602 C C . SER A 1 77 ? -0.494 13.320 1.257 1.00 84.06 77 SER A C 1
ATOM 604 O O . SER A 1 77 ? -0.703 13.699 0.102 1.00 84.06 77 SER A O 1
ATOM 606 N N . GLY A 1 78 ? -1.483 13.015 2.103 1.00 82.62 78 GLY A N 1
ATOM 607 C CA . GLY A 1 78 ? -2.910 13.129 1.785 1.00 82.62 78 GLY A CA 1
ATOM 608 C C . GLY A 1 78 ? -3.448 12.095 0.789 1.00 82.62 78 GLY A C 1
ATOM 609 O O . GLY A 1 78 ? -4.629 12.149 0.452 1.00 82.62 78 GLY A O 1
ATOM 610 N N . LYS A 1 79 ? -2.624 11.150 0.317 1.00 87.88 79 LYS A N 1
ATOM 611 C CA . LYS A 1 79 ? -3.053 10.089 -0.601 1.00 87.88 79 LYS A CA 1
ATOM 612 C C . LYS A 1 79 ? -3.376 8.809 0.161 1.00 87.88 79 LYS A C 1
ATOM 614 O O . LYS A 1 79 ? -2.738 8.480 1.157 1.00 87.88 79 LYS A O 1
ATOM 619 N N . SER A 1 80 ? -4.368 8.068 -0.329 1.00 90.00 80 SER A N 1
ATOM 620 C CA . SER A 1 80 ? -4.678 6.741 0.208 1.00 90.00 80 SER A CA 1
ATOM 621 C C . SER A 1 80 ? -3.507 5.780 -0.062 1.00 90.00 80 SER A C 1
ATOM 623 O O . SER A 1 80 ? -3.140 5.633 -1.231 1.00 90.00 80 SER A O 1
ATOM 625 N N . PRO A 1 81 ? -2.944 5.092 0.952 1.00 91.38 81 PRO A N 1
ATOM 626 C CA . PRO A 1 81 ? -1.840 4.150 0.752 1.00 91.38 81 PRO A CA 1
ATOM 627 C C . PRO A 1 81 ? -2.173 3.010 -0.216 1.00 91.38 81 PRO A C 1
ATOM 629 O O . PRO A 1 81 ? -1.350 2.651 -1.054 1.00 91.38 81 PRO A O 1
ATOM 632 N N . THR A 1 82 ? -3.398 2.479 -0.153 1.00 93.00 82 THR A N 1
ATOM 633 C CA . THR A 1 82 ? -3.861 1.422 -1.065 1.00 93.00 82 THR A CA 1
ATOM 634 C C . THR A 1 82 ? -3.960 1.928 -2.500 1.00 93.00 82 THR A C 1
ATOM 636 O O . THR A 1 82 ? -3.471 1.274 -3.417 1.00 93.00 82 THR A O 1
ATOM 639 N N . GLY A 1 83 ? -4.538 3.118 -2.693 1.00 92.81 83 GLY A N 1
ATOM 640 C CA . GLY A 1 83 ? -4.655 3.745 -4.010 1.00 92.81 83 GLY A CA 1
ATOM 641 C C . GLY A 1 83 ? -3.293 4.094 -4.606 1.00 92.81 83 GLY A C 1
ATOM 642 O O . GLY A 1 83 ? -3.068 3.886 -5.795 1.00 92.81 83 GLY A O 1
ATOM 643 N N . PHE A 1 84 ? -2.358 4.559 -3.775 1.00 95.06 84 PHE A N 1
ATOM 644 C CA . PHE A 1 84 ? -0.997 4.852 -4.212 1.00 95.06 84 PHE A CA 1
ATOM 645 C C . PHE A 1 84 ? -0.256 3.584 -4.651 1.00 95.06 84 PHE A C 1
ATOM 647 O O . PHE A 1 84 ? 0.343 3.567 -5.722 1.00 95.06 84 PHE A O 1
ATOM 654 N N . ALA A 1 85 ? -0.342 2.506 -3.866 1.00 94.94 85 ALA A N 1
ATOM 655 C CA . ALA A 1 85 ? 0.255 1.222 -4.224 1.00 94.94 85 ALA A CA 1
ATOM 656 C C . ALA A 1 85 ? -0.328 0.657 -5.531 1.00 94.94 85 ALA A C 1
ATOM 658 O O . ALA A 1 85 ? 0.422 0.192 -6.387 1.00 94.94 85 ALA A O 1
ATOM 659 N N . ALA A 1 86 ? -1.648 0.753 -5.724 1.00 94.44 86 ALA A N 1
ATOM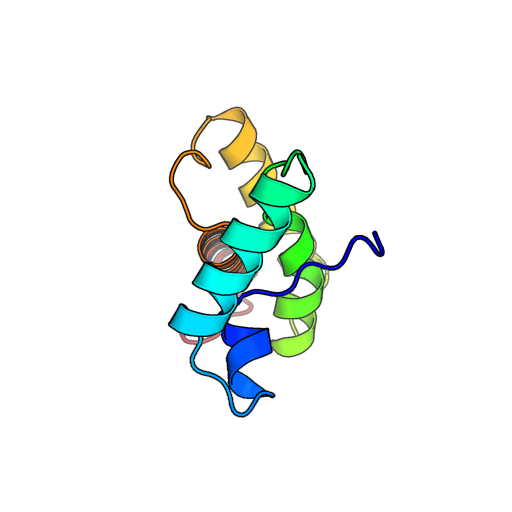 660 C CA . ALA A 1 86 ? -2.300 0.347 -6.968 1.00 94.44 86 ALA A CA 1
ATOM 661 C C . ALA A 1 86 ? -1.814 1.174 -8.175 1.00 94.44 86 ALA A C 1
ATOM 663 O O . ALA A 1 86 ? -1.475 0.611 -9.216 1.00 94.44 86 ALA A O 1
ATOM 664 N N . ALA A 1 87 ? -1.706 2.499 -8.024 1.00 95.38 87 ALA A N 1
ATOM 665 C CA . ALA A 1 87 ? -1.191 3.382 -9.071 1.00 95.38 87 ALA A CA 1
ATOM 666 C C . ALA A 1 87 ? 0.280 3.088 -9.416 1.00 95.38 87 ALA A C 1
ATOM 668 O O . ALA A 1 87 ? 0.641 3.052 -10.593 1.00 95.38 87 ALA A O 1
ATOM 669 N N . ALA A 1 88 ? 1.117 2.831 -8.406 1.00 96.69 88 ALA A N 1
ATOM 670 C CA . ALA A 1 88 ? 2.517 2.461 -8.597 1.00 96.69 88 ALA A CA 1
ATOM 671 C C . ALA A 1 88 ? 2.658 1.128 -9.346 1.00 96.69 88 ALA A C 1
ATOM 673 O O . ALA A 1 88 ? 3.457 1.035 -10.275 1.00 96.69 88 ALA A O 1
ATOM 674 N N . ILE A 1 89 ? 1.841 0.123 -9.008 1.00 96.81 89 ILE A N 1
ATOM 675 C CA . ILE A 1 89 ? 1.801 -1.158 -9.729 1.00 96.81 89 ILE A CA 1
ATOM 676 C C . ILE A 1 89 ? 1.379 -0.966 -11.178 1.00 96.81 89 ILE A C 1
ATOM 678 O O . ILE A 1 89 ? 2.001 -1.539 -12.070 1.00 96.81 89 ILE A O 1
ATOM 682 N N . TYR A 1 90 ? 0.347 -0.162 -11.429 1.00 95.81 90 TYR A N 1
ATOM 683 C CA . TYR A 1 90 ? -0.097 0.117 -12.789 1.00 95.81 90 TYR A CA 1
ATOM 684 C C . TYR A 1 90 ? 1.020 0.776 -13.613 1.00 95.81 90 TYR A C 1
ATOM 686 O O . TYR A 1 90 ? 1.338 0.312 -14.707 1.00 95.81 90 TYR A O 1
ATOM 694 N N . ALA A 1 91 ? 1.676 1.803 -13.065 1.00 95.62 91 ALA A N 1
ATOM 695 C CA . ALA A 1 91 ? 2.801 2.467 -13.716 1.00 95.62 91 ALA A CA 1
ATOM 696 C C . ALA A 1 91 ? 3.982 1.509 -13.961 1.00 95.62 91 ALA A C 1
ATOM 698 O O . ALA A 1 91 ? 4.512 1.466 -15.070 1.00 95.62 91 ALA A O 1
ATOM 699 N N . ALA A 1 92 ? 4.355 0.696 -12.971 1.00 96.88 92 ALA A N 1
ATOM 700 C CA . ALA A 1 92 ? 5.403 -0.315 -13.106 1.00 96.88 92 ALA A CA 1
ATOM 701 C C . ALA A 1 92 ? 5.073 -1.353 -14.189 1.00 96.88 92 ALA A C 1
ATOM 703 O O . ALA A 1 92 ? 5.913 -1.664 -15.027 1.00 96.88 92 ALA A O 1
ATOM 704 N N . SER A 1 93 ? 3.825 -1.823 -14.229 1.00 95.19 93 SER A N 1
ATOM 705 C CA . SER A 1 93 ? 3.336 -2.775 -15.232 1.00 95.19 93 SER A CA 1
ATOM 706 C C . SER A 1 93 ? 3.437 -2.209 -16.653 1.00 95.19 93 SER A C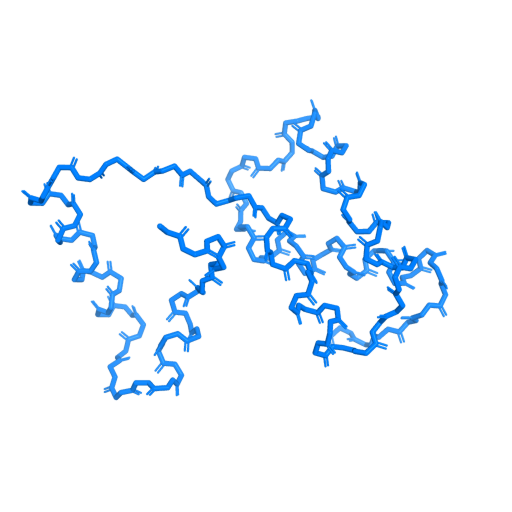 1
ATOM 708 O O . SER A 1 93 ? 3.791 -2.927 -17.585 1.00 95.19 93 SER A O 1
ATOM 710 N N . LEU A 1 94 ? 3.166 -0.909 -16.833 1.00 93.94 94 LEU A N 1
ATOM 711 C CA . LEU A 1 94 ? 3.368 -0.225 -18.115 1.00 93.94 94 LEU A CA 1
ATOM 712 C C . LEU A 1 94 ? 4.850 -0.163 -18.510 1.00 93.94 94 LEU A C 1
ATOM 714 O O . LEU A 1 94 ? 5.171 -0.398 -19.674 1.00 93.94 94 LEU A O 1
ATOM 718 N N . LEU A 1 95 ? 5.734 0.153 -17.559 1.00 94.06 95 LEU A N 1
ATOM 719 C CA . LEU A 1 95 ? 7.176 0.300 -17.789 1.00 94.06 95 LEU A CA 1
ATOM 720 C C . LEU A 1 95 ? 7.868 -1.036 -18.097 1.00 94.06 95 LEU A C 1
ATOM 722 O O . LEU A 1 95 ? 8.768 -1.068 -18.930 1.00 94.06 95 LEU A O 1
ATOM 726 N N . CYS A 1 96 ? 7.417 -2.128 -17.478 1.00 92.81 96 CYS A N 1
ATOM 727 C CA . CYS A 1 96 ? 7.932 -3.486 -17.691 1.00 92.81 96 CYS A CA 1
ATOM 728 C C . CYS A 1 96 ? 7.190 -4.254 -18.804 1.00 92.81 96 CYS A C 1
ATOM 730 O O . CYS A 1 96 ? 7.420 -5.441 -18.999 1.00 92.81 96 CYS A O 1
ATOM 732 N N . ASN A 1 97 ? 6.291 -3.595 -19.547 1.00 89.12 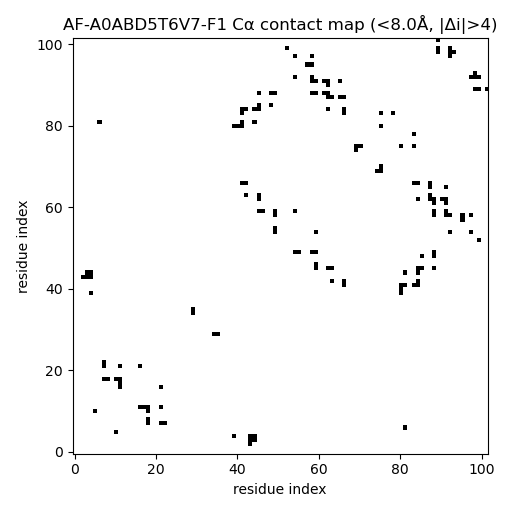97 ASN A N 1
ATOM 733 C CA . ASN A 1 97 ? 5.505 -4.190 -20.636 1.00 89.12 97 ASN A CA 1
ATOM 734 C C . ASN A 1 97 ? 4.594 -5.376 -20.217 1.00 89.12 97 ASN A C 1
ATOM 736 O O . ASN A 1 97 ? 4.191 -6.185 -21.051 1.00 89.12 97 ASN A O 1
ATOM 740 N N . GLU A 1 98 ? 4.194 -5.436 -18.944 1.00 85.38 98 GLU A N 1
ATOM 741 C CA . GLU A 1 98 ? 3.246 -6.406 -18.370 1.00 85.38 98 GLU A CA 1
ATOM 742 C C . GLU A 1 98 ? 1.863 -5.774 -18.169 1.00 85.38 98 GLU A C 1
ATOM 744 O O . GLU A 1 98 ? 1.310 -5.725 -17.070 1.00 85.38 98 GLU A O 1
ATOM 749 N N . LYS A 1 99 ? 1.285 -5.231 -19.245 1.00 73.75 99 LYS A N 1
ATOM 750 C CA . LYS A 1 99 ? 0.031 -4.472 -19.155 1.00 73.75 99 LYS A CA 1
ATOM 751 C C . LYS A 1 99 ? -1.109 -5.297 -18.548 1.00 73.75 99 LYS A C 1
ATOM 753 O O . LYS A 1 99 ? -1.511 -6.325 -19.091 1.00 73.75 99 LYS A O 1
ATOM 758 N N . LYS A 1 100 ? -1.706 -4.760 -17.484 1.00 68.12 100 LYS A N 1
ATOM 759 C CA . LYS A 1 100 ? -3.041 -5.126 -16.996 1.00 68.12 100 LYS A CA 1
ATOM 760 C C . LYS A 1 100 ? -3.995 -3.967 -17.288 1.00 68.12 100 LYS A C 1
ATOM 762 O O . LYS A 1 100 ? -3.588 -2.805 -17.266 1.00 68.12 100 LYS A O 1
ATOM 767 N N . THR A 1 101 ? -5.239 -4.281 -17.629 1.00 64.38 101 THR A N 1
ATOM 768 C CA . THR A 1 101 ? -6.294 -3.272 -17.798 1.00 64.38 101 THR A CA 1
ATOM 769 C C . THR A 1 101 ? -6.608 -2.619 -16.449 1.00 64.38 101 THR A C 1
ATOM 771 O O . THR A 1 101 ? -6.472 -3.285 -15.423 1.00 64.38 101 THR A O 1
ATOM 774 N N . GLN A 1 102 ? -6.974 -1.331 -16.463 1.00 57.09 102 GLN A N 1
ATOM 775 C CA . GLN A 1 102 ? -7.384 -0.585 -15.264 1.00 57.09 102 GLN A CA 1
ATOM 776 C C . GLN A 1 102 ? -8.681 -1.125 -14.666 1.00 57.09 102 GLN A C 1
ATOM 778 O O . GLN A 1 102 ? -9.535 -1.584 -15.460 1.00 57.09 102 GLN A O 1
#

Nearest PDB structures (foldseek):
  5iy7-assembly1_M  TM=9.302E-01  e=7.759E-06  Homo sapiens
  7nvu-assembly1_M  TM=9.245E-01  e=9.750E-06  Homo sapiens
  8wak-assembly1_R  TM=9.277E-01  e=1.225E-05  Homo sapiens
  8bvw-assembly1_M  TM=9.232E-01  e=1.225E-05  Homo sapiens
  8s5n-assembly1_M  TM=9.233E-01  e=9.750E-06  Homo sapiens

Mean predicted aligned error: 5.01 Å

InterPro domains:
  IPR000812 Transcription factor TFIIB [PR00685] (18-33)
  IPR000812 Transcription factor TFIIB [PR00685] (45-63)
  IPR000812 Transcription factor TFIIB [PR00685] (79-95)
  IPR000812 Transcription factor TFIIB [PTHR11618] (1-102)
  IPR013150 Transcription factor TFIIB, cyclin-like domain [PF00382] (38-102)
  IPR023486 Transcription factor TFIIB, conserved site [PS00782] (78-93)
  IPR036915 Cyclin-like superfamily [SSF47954] (1-38)
  IPR036915 Cyclin-like superfamily [SSF47954] (40-102)

Solvent-accessible surface area (backbone atoms only — not comparable to full-atom values): 6071 Å² total; per-residue (Å²): 130,92,74,68,82,76,55,61,60,65,53,22,77,80,46,98,50,58,45,72,56,54,56,50,53,50,53,50,52,36,58,78,68,67,58,85,80,74,84,72,63,32,65,57,49,40,67,59,52,32,59,78,67,72,51,56,69,67,32,50,52,44,17,45,50,51,48,52,56,34,50,77,68,59,66,54,71,98,53,56,39,69,61,50,31,52,51,28,40,53,52,18,18,57,75,70,70,56,74,71,85,133

pLDDT: mean 90.56, std 8.84, range [53.62, 97.94]

Sequence (102 aa):
QEGIPRSLDEVADVSRVPQKEIGRTYRYISQELGLELKPVDPKQFVPRFASSLQLSEEVQSKATEIIDVSAEQGLLSGKSPTGFAAAAIYAASLLCNEKKTQ

Secondary structure (DSSP, 8-state):
--S----HHHHHHTSSS-HHHHHHHHHHHHHHTT---PPPPGGGGHHHHHHHHT--HHHHHHHHHHHHHHHHTTTTTTS-HHHHHHHHHHHHHHHTT-----

Radius of gyration: 15.48 Å; Cα contacts (8 Å, |Δi|>4): 84; chains: 1; bounding box: 34×27×45 Å